Protein AF-A0A6V8NZ69-F1 (afdb_monomer_lite)

Radius of gyration: 12.78 Å; chains: 1; bounding box: 37×17×31 Å

pLDDT: mean 83.07, std 15.43, range [40.5, 97.25]

Sequence (50 aa):
MSKEQTFCRGDVVLVSFPYVTEPTRTKVRPAVIIQNNVGNRFSPNLIVAA

Foldseek 3Di:
DPPPPQDAQQDWDWDAQPPDPDPPDDRIDIWGFHDHSVCSVPPPDTDTGD

Structure (mmCIF, N/CA/C/O backbone):
data_AF-A0A6V8NZ69-F1
#
_entry.id   AF-A0A6V8NZ69-F1
#
loop_
_atom_site.group_PDB
_atom_site.id
_atom_site.type_symbol
_atom_site.label_atom_id
_atom_site.label_alt_id
_atom_site.label_comp_id
_atom_site.label_asym_id
_atom_site.label_entity_id
_atom_site.label_seq_id
_atom_site.pdbx_PDB_ins_code
_atom_site.Cartn_x
_atom_site.Cartn_y
_atom_site.Cartn_z
_atom_site.occupancy
_atom_site.B_iso_or_equiv
_atom_site.auth_seq_id
_atom_site.auth_comp_id
_atom_site.auth_asym_id
_atom_site.auth_atom_id
_atom_site.pd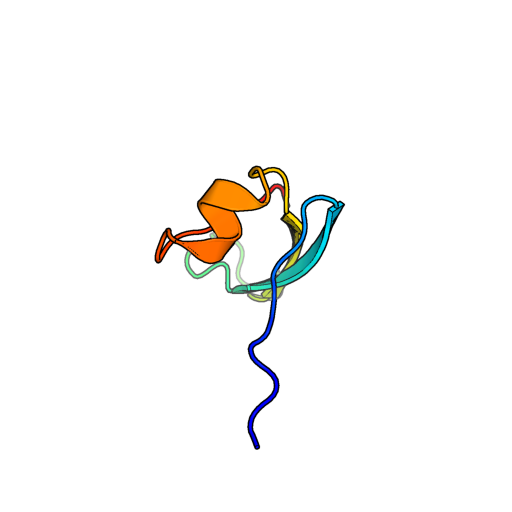bx_PDB_model_num
ATOM 1 N N . MET A 1 1 ? 22.507 -5.144 4.758 1.00 40.50 1 MET A N 1
ATOM 2 C CA . MET A 1 1 ? 21.839 -4.709 3.515 1.00 40.50 1 MET A CA 1
ATOM 3 C C . MET A 1 1 ? 20.343 -4.679 3.767 1.00 40.50 1 MET A C 1
ATOM 5 O O . MET A 1 1 ? 19.743 -5.736 3.925 1.00 40.50 1 MET A O 1
ATOM 9 N N . SER A 1 2 ? 19.758 -3.493 3.917 1.00 42.91 2 SER A N 1
ATOM 10 C CA . SER A 1 2 ? 18.305 -3.328 4.00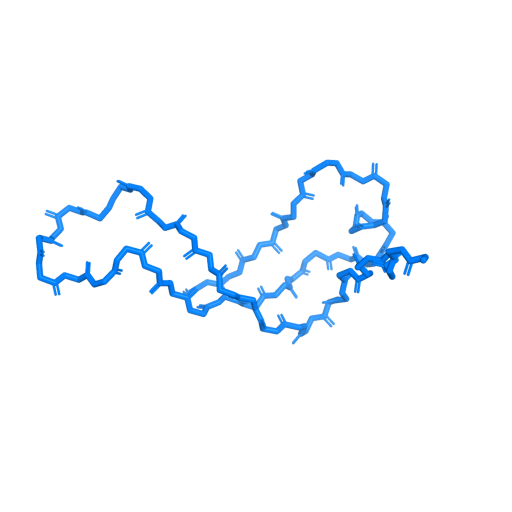3 1.00 42.91 2 SER A CA 1
ATOM 11 C C . SER A 1 2 ? 17.705 -3.711 2.652 1.00 42.91 2 SER A C 1
ATOM 13 O O . SER A 1 2 ? 18.065 -3.114 1.641 1.00 42.91 2 SER A O 1
ATOM 15 N N . LYS A 1 3 ? 16.852 -4.741 2.617 1.00 50.88 3 LYS A N 1
ATOM 16 C CA . LYS A 1 3 ? 16.099 -5.092 1.407 1.00 50.88 3 LYS A CA 1
ATOM 17 C C . LYS A 1 3 ? 15.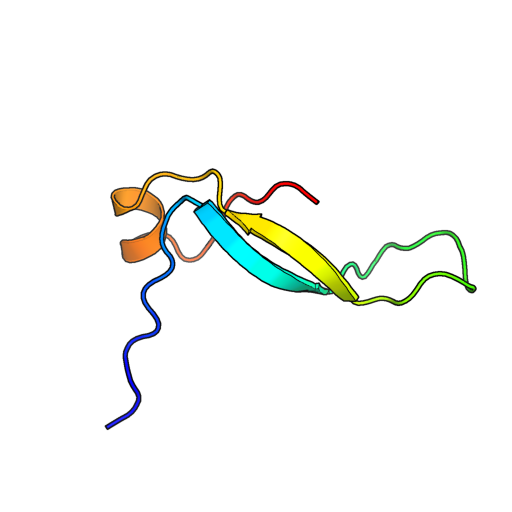303 -3.860 0.993 1.00 50.88 3 LYS A C 1
ATOM 19 O O . LYS A 1 3 ? 14.495 -3.373 1.779 1.00 50.88 3 LYS A O 1
ATOM 24 N N . GLU A 1 4 ? 15.561 -3.356 -0.205 1.00 61.78 4 GLU A N 1
ATOM 25 C CA . GLU A 1 4 ? 14.751 -2.316 -0.825 1.00 61.78 4 GLU A CA 1
ATOM 26 C C . GLU A 1 4 ? 13.333 -2.883 -0.957 1.00 61.78 4 GLU A C 1
ATOM 28 O O . GLU A 1 4 ? 13.086 -3.836 -1.702 1.00 61.78 4 GLU A O 1
ATOM 33 N N . GLN A 1 5 ? 12.432 -2.416 -0.094 1.00 65.69 5 GLN A N 1
ATOM 34 C CA . GLN A 1 5 ? 11.098 -2.981 0.036 1.00 65.69 5 GLN A CA 1
ATOM 35 C C . GLN A 1 5 ? 10.305 -2.567 -1.204 1.00 65.69 5 GLN A C 1
ATOM 37 O O . GLN A 1 5 ? 9.833 -1.440 -1.317 1.00 65.69 5 GLN A O 1
ATOM 42 N N . THR A 1 6 ? 10.253 -3.462 -2.188 1.00 82.75 6 THR A N 1
ATOM 43 C CA . THR A 1 6 ? 9.600 -3.194 -3.468 1.00 82.75 6 THR A CA 1
ATOM 44 C C . THR A 1 6 ? 8.111 -3.463 -3.316 1.00 82.75 6 THR A C 1
ATOM 46 O O . THR A 1 6 ? 7.697 -4.615 -3.217 1.00 82.75 6 THR A O 1
ATOM 49 N N . PHE A 1 7 ? 7.310 -2.403 -3.288 1.00 92.44 7 PHE A N 1
ATOM 50 C CA . PHE A 1 7 ? 5.856 -2.500 -3.237 1.00 92.44 7 PHE A CA 1
ATOM 51 C C . PHE A 1 7 ? 5.289 -2.902 -4.600 1.00 92.44 7 PHE A C 1
ATOM 53 O O . PHE A 1 7 ? 5.466 -2.187 -5.593 1.00 92.44 7 PHE A O 1
ATOM 60 N N . CYS A 1 8 ? 4.575 -4.022 -4.657 1.00 95.00 8 CYS A N 1
ATOM 61 C CA . CYS A 1 8 ? 3.955 -4.506 -5.882 1.00 95.00 8 CYS A CA 1
ATOM 62 C C . CYS A 1 8 ? 2.439 -4.320 -5.848 1.00 95.00 8 CYS A C 1
ATOM 64 O O . CYS A 1 8 ? 1.784 -4.381 -4.808 1.00 95.00 8 CYS A O 1
ATOM 66 N N . ARG A 1 9 ? 1.859 -4.084 -7.024 1.00 95.44 9 ARG A N 1
ATOM 67 C CA . ARG A 1 9 ? 0.408 -4.075 -7.191 1.00 95.44 9 ARG A CA 1
ATOM 68 C C . ARG A 1 9 ? -0.168 -5.431 -6.778 1.00 95.44 9 ARG A C 1
ATOM 70 O O . ARG A 1 9 ? 0.268 -6.457 -7.292 1.00 95.44 9 ARG A O 1
ATOM 77 N N . GLY A 1 10 ? -1.173 -5.413 -5.908 1.00 95.25 10 GLY A N 1
ATOM 78 C CA . GLY A 1 10 ? -1.790 -6.609 -5.332 1.00 95.25 10 GLY A CA 1
ATOM 79 C C . GLY A 1 10 ? -1.259 -6.991 -3.949 1.00 95.25 10 GLY A C 1
ATOM 80 O O . GLY A 1 10 ? -1.909 -7.786 -3.274 1.00 95.25 10 GLY A O 1
ATOM 81 N N . ASP A 1 11 ? -0.151 -6.400 -3.491 1.00 95.44 11 ASP A N 1
ATOM 82 C CA . ASP A 1 11 ? 0.322 -6.616 -2.124 1.00 95.44 11 ASP A CA 1
ATOM 83 C C . ASP A 1 11 ? -0.674 -6.045 -1.110 1.00 95.44 11 ASP A C 1
ATOM 85 O O . ASP A 1 11 ? -1.288 -4.994 -1.331 1.00 95.44 11 ASP A O 1
ATOM 89 N N . VAL A 1 12 ? -0.799 -6.730 0.028 1.00 94.88 12 VAL A N 1
ATOM 90 C CA . VAL A 1 12 ? -1.571 -6.260 1.179 1.00 94.88 12 VAL A CA 1
ATOM 91 C C . VAL A 1 12 ? -0.610 -5.672 2.202 1.00 94.88 12 VAL A C 1
ATOM 93 O O . VAL A 1 12 ? 0.282 -6.360 2.696 1.00 94.88 12 VAL A O 1
ATOM 96 N N . VAL A 1 13 ? -0.809 -4.403 2.542 1.00 92.75 13 VAL A N 1
ATOM 97 C CA . VAL A 1 13 ? 0.011 -3.664 3.507 1.00 92.75 13 VAL A CA 1
ATOM 98 C C . VAL A 1 13 ? -0.837 -3.164 4.667 1.00 92.75 13 VAL A C 1
ATOM 100 O O . VAL A 1 13 ? -2.021 -2.876 4.510 1.00 92.75 13 VAL A O 1
ATOM 103 N N . LEU A 1 14 ? -0.235 -3.048 5.849 1.00 91.50 14 LEU A N 1
ATOM 104 C CA . LEU A 1 14 ? -0.877 -2.411 6.996 1.00 91.50 14 LEU A CA 1
ATOM 105 C C . LEU A 1 14 ? -0.647 -0.902 6.928 1.00 91.50 14 LEU A C 1
ATOM 1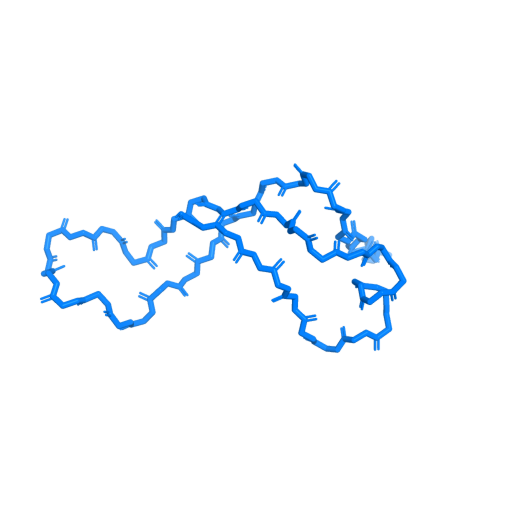07 O O . LEU A 1 14 ? 0.493 -0.443 6.962 1.00 91.50 14 LEU A O 1
ATOM 111 N N . VAL A 1 15 ? -1.730 -0.133 6.856 1.00 89.19 15 VAL A N 1
ATOM 112 C CA . VAL A 1 15 ? -1.696 1.332 6.790 1.00 89.19 15 VAL A CA 1
ATOM 113 C C . VAL A 1 15 ? -2.307 1.945 8.042 1.00 89.19 15 VAL A C 1
ATOM 115 O O . VAL A 1 15 ? -3.310 1.457 8.568 1.00 89.19 15 VAL A O 1
ATOM 118 N N . SER A 1 16 ? -1.689 3.025 8.521 1.00 86.12 16 SER A N 1
ATOM 119 C CA . SER A 1 16 ? -2.226 3.831 9.614 1.00 86.12 16 SER A CA 1
ATOM 120 C C . SER A 1 16 ? -3.255 4.814 9.060 1.00 86.12 16 SER A C 1
ATOM 122 O O . SER A 1 16 ? -2.931 5.627 8.198 1.00 86.12 16 SER A O 1
ATOM 124 N N . PHE A 1 17 ? -4.488 4.750 9.555 1.00 78.44 17 PHE A N 1
ATOM 125 C CA . PHE A 1 17 ? -5.549 5.708 9.272 1.00 78.44 17 PHE A CA 1
ATOM 126 C C . PHE A 1 17 ? -5.651 6.682 10.454 1.00 78.44 17 PHE A C 1
ATOM 128 O O . PHE A 1 17 ? -6.232 6.336 11.482 1.00 78.44 17 PHE A O 1
ATOM 135 N N . PRO A 1 18 ? -5.086 7.898 10.354 1.00 67.69 18 PRO A N 1
ATOM 136 C CA . PRO A 1 18 ? -5.086 8.846 11.468 1.00 67.69 18 PRO A CA 1
ATOM 137 C C . PRO A 1 18 ? -6.453 9.506 11.713 1.00 67.69 18 PRO A C 1
ATOM 139 O O . PRO A 1 18 ? -6.677 10.031 12.799 1.00 67.69 18 PRO A O 1
ATOM 142 N N . TYR A 1 19 ? -7.381 9.444 10.752 1.00 62.47 19 TYR A N 1
ATOM 143 C CA . TYR A 1 19 ? -8.688 10.116 10.806 1.00 62.47 19 TYR A CA 1
ATOM 144 C C . TYR A 1 19 ? -9.856 9.161 11.074 1.00 62.47 19 TYR A C 1
ATOM 146 O O . TYR A 1 19 ? -10.930 9.302 10.492 1.00 62.47 19 TYR A O 1
ATOM 154 N N . VAL A 1 20 ? -9.663 8.155 11.929 1.00 62.69 20 VAL A N 1
ATOM 155 C CA . VAL A 1 20 ? -10.788 7.317 12.361 1.00 62.69 20 VAL A CA 1
ATOM 156 C C . VAL A 1 20 ? -11.674 8.151 13.290 1.00 62.69 20 VAL A C 1
ATOM 158 O O . VAL A 1 20 ? -11.282 8.473 14.408 1.00 62.69 20 VAL A O 1
ATOM 161 N N . THR A 1 21 ? -12.869 8.502 12.817 1.00 64.00 21 THR A N 1
ATOM 162 C CA . THR A 1 21 ? -13.901 9.231 13.576 1.00 64.00 21 THR A CA 1
ATOM 163 C C . THR A 1 21 ? -14.474 8.412 14.736 1.00 64.00 21 THR A C 1
ATOM 165 O O . THR A 1 21 ? -15.038 8.971 15.670 1.00 64.00 21 THR A O 1
ATOM 168 N N . GLU A 1 22 ? -14.315 7.087 14.695 1.00 65.94 22 GLU A N 1
ATOM 169 C CA . GLU A 1 22 ? -14.827 6.141 15.688 1.00 65.94 22 GLU A CA 1
ATOM 170 C C . GLU A 1 22 ? -13.709 5.633 16.624 1.00 65.94 22 GLU A C 1
ATOM 172 O O . GLU A 1 22 ? -12.804 4.923 16.177 1.00 65.94 22 GLU A O 1
ATOM 177 N N . PRO A 1 23 ? -13.768 5.922 17.936 1.00 61.31 23 PRO A N 1
ATOM 178 C CA . PRO A 1 23 ? -12.699 5.593 18.886 1.00 61.31 23 PRO A CA 1
ATOM 179 C C . PRO A 1 23 ? -12.480 4.084 19.099 1.00 61.31 23 PRO A C 1
ATOM 181 O O . PRO A 1 23 ? -11.429 3.679 19.588 1.00 61.31 23 PRO A O 1
ATOM 184 N N . THR A 1 24 ? -13.445 3.242 18.723 1.00 68.56 24 THR A N 1
ATOM 185 C CA . THR A 1 24 ? -13.399 1.774 18.849 1.00 68.56 24 THR A CA 1
ATOM 186 C C . THR A 1 24 ? -12.719 1.066 17.678 1.00 68.56 24 THR A C 1
ATOM 188 O O . THR A 1 24 ? -12.477 -0.138 17.751 1.00 68.56 24 THR A O 1
ATOM 191 N N . ARG A 1 25 ? -12.396 1.771 16.588 1.00 64.94 25 ARG A N 1
ATOM 192 C CA . ARG A 1 25 ? -11.757 1.170 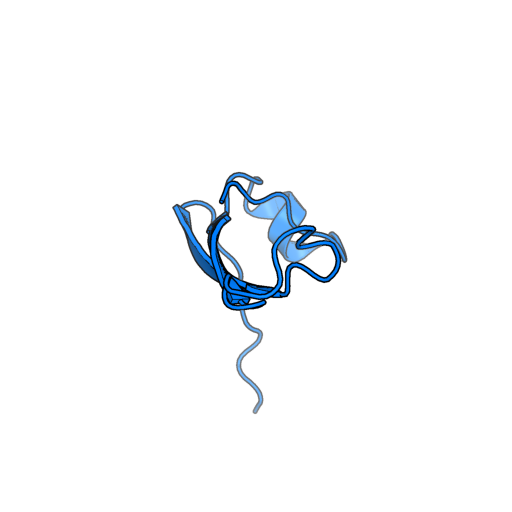15.411 1.00 64.94 25 ARG A CA 1
ATOM 193 C C . ARG A 1 25 ? -10.238 1.305 15.484 1.00 64.94 25 ARG A C 1
ATOM 195 O O . ARG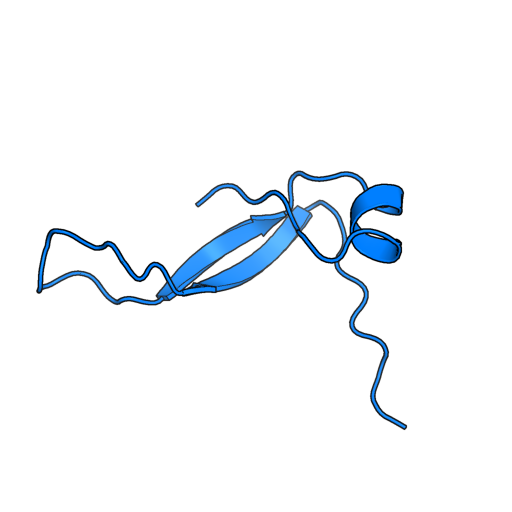 A 1 25 ? -9.702 2.404 15.600 1.00 64.94 25 ARG A O 1
ATOM 202 N N . THR A 1 26 ? -9.538 0.174 15.363 1.00 67.50 26 THR A N 1
ATOM 203 C CA . THR A 1 26 ? -8.072 0.118 15.300 1.00 67.50 26 THR A CA 1
ATOM 204 C C . THR A 1 26 ? -7.551 1.076 14.228 1.00 67.50 26 THR A C 1
ATOM 206 O O . THR A 1 26 ? -8.015 1.065 13.086 1.00 67.50 26 THR A O 1
ATOM 209 N N . LYS A 1 27 ? -6.560 1.897 14.596 1.00 75.25 27 LYS A N 1
ATOM 210 C CA . LYS A 1 27 ? -5.935 2.907 13.723 1.00 75.25 27 LYS A CA 1
ATOM 211 C C . LYS A 1 27 ? -5.133 2.306 12.564 1.00 75.25 27 LYS A C 1
ATOM 213 O O . LYS A 1 27 ? -4.608 3.053 11.755 1.00 75.25 27 LYS A O 1
ATOM 218 N N . VAL A 1 28 ? -5.023 0.980 12.486 1.00 86.62 28 VAL A N 1
ATOM 219 C CA . VAL A 1 28 ? -4.259 0.252 11.470 1.00 86.62 28 VAL A CA 1
ATOM 220 C C . VAL A 1 28 ? -5.179 -0.724 10.750 1.00 86.62 28 VAL A C 1
ATOM 222 O O . VAL A 1 28 ? -5.911 -1.469 11.405 1.00 86.62 28 VAL A O 1
ATOM 225 N N . ARG A 1 29 ? -5.146 -0.721 9.414 1.00 85.88 29 ARG A N 1
ATOM 226 C CA . ARG A 1 29 ? -5.967 -1.604 8.572 1.00 85.88 29 ARG A CA 1
ATOM 227 C C . ARG A 1 29 ? -5.153 -2.208 7.434 1.00 85.88 29 ARG A C 1
ATOM 229 O O . ARG A 1 29 ? -4.230 -1.549 6.956 1.00 85.88 29 ARG A O 1
ATOM 236 N N . PRO A 1 30 ? -5.494 -3.425 6.988 1.00 92.62 30 PRO A N 1
ATOM 237 C CA . PRO A 1 30 ? -4.977 -3.942 5.733 1.00 92.62 30 PRO A CA 1
ATOM 238 C C . PRO A 1 30 ? -5.530 -3.115 4.565 1.00 92.62 30 PRO A C 1
ATOM 240 O O . PRO A 1 30 ? -6.710 -2.777 4.548 1.00 92.62 30 PRO A O 1
ATOM 243 N N . ALA A 1 31 ? -4.673 -2.808 3.600 1.00 93.06 31 ALA A N 1
ATOM 244 C CA . ALA A 1 31 ? -5.027 -2.164 2.346 1.00 93.06 31 ALA A CA 1
ATOM 245 C C . ALA A 1 31 ? -4.277 -2.835 1.193 1.00 93.06 31 ALA A C 1
ATOM 247 O O . ALA A 1 31 ? -3.126 -3.245 1.346 1.00 93.06 31 ALA A O 1
ATOM 248 N N . VAL A 1 32 ? -4.924 -2.943 0.038 1.00 96.25 32 VAL A N 1
ATOM 249 C CA . VAL A 1 32 ? -4.352 -3.517 -1.182 1.00 96.25 32 VAL A CA 1
ATOM 250 C C . VAL A 1 32 ? -3.729 -2.409 -2.018 1.00 96.25 32 VAL A C 1
ATOM 252 O O . VAL A 1 32 ? -4.366 -1.387 -2.282 1.00 96.25 32 VAL A O 1
ATOM 255 N N . ILE A 1 33 ? -2.502 -2.616 -2.488 1.00 96.31 33 ILE A N 1
ATOM 256 C CA . ILE A 1 33 ? -1.838 -1.692 -3.410 1.00 96.31 33 ILE A CA 1
ATOM 257 C C . ILE A 1 33 ? -2.465 -1.818 -4.799 1.00 96.31 33 ILE A C 1
ATOM 259 O O . ILE A 1 33 ? -2.379 -2.866 -5.440 1.00 96.31 33 ILE A O 1
ATOM 263 N N . ILE A 1 34 ? -3.064 -0.732 -5.292 1.00 97.25 34 ILE A N 1
ATOM 264 C CA . ILE A 1 34 ? -3.718 -0.697 -6.611 1.00 97.25 34 ILE A CA 1
ATOM 265 C C . ILE A 1 34 ? -2.917 0.081 -7.663 1.00 97.25 34 ILE A C 1
ATOM 267 O O . ILE A 1 34 ? -3.177 -0.081 -8.860 1.00 97.25 34 ILE A O 1
ATOM 271 N N . GLN A 1 35 ? -1.929 0.877 -7.234 1.00 96.88 35 GLN A N 1
ATOM 272 C CA . GLN A 1 35 ? -1.005 1.610 -8.107 1.00 96.88 35 GLN A CA 1
ATOM 273 C C . GLN A 1 35 ? -0.118 0.664 -8.936 1.00 96.88 35 GLN A C 1
ATOM 275 O O . GLN A 1 35 ? 0.182 -0.455 -8.525 1.00 96.88 35 GLN A O 1
ATOM 280 N N . ASN A 1 36 ? 0.305 1.113 -10.122 1.00 96.25 36 ASN A N 1
ATOM 281 C CA . ASN A 1 36 ? 1.223 0.357 -10.975 1.00 96.25 36 ASN A CA 1
ATOM 282 C C . ASN A 1 36 ? 2.655 0.294 -10.393 1.00 96.25 36 ASN A C 1
ATOM 284 O O . ASN A 1 36 ? 3.085 1.179 -9.655 1.00 96.25 36 ASN A O 1
ATOM 288 N N . ASN A 1 37 ? 3.419 -0.731 -10.783 1.00 94.56 37 ASN A N 1
ATOM 289 C CA . ASN A 1 37 ? 4.756 -0.987 -10.228 1.00 94.56 37 ASN A CA 1
ATOM 290 C C . ASN A 1 37 ? 5.801 0.082 -10.600 1.00 94.56 37 ASN A C 1
ATOM 292 O O . ASN A 1 37 ? 6.777 0.251 -9.877 1.00 94.56 37 ASN A O 1
ATOM 296 N N . VAL A 1 38 ? 5.608 0.815 -11.703 1.00 94.75 38 VAL A N 1
ATOM 297 C CA . VAL A 1 38 ? 6.500 1.927 -12.078 1.00 94.75 38 VAL A CA 1
ATOM 298 C C . VAL A 1 38 ? 6.333 3.076 -11.083 1.00 94.75 38 VAL A C 1
ATOM 300 O O . VAL A 1 38 ? 7.315 3.568 -10.535 1.00 94.75 38 VAL A O 1
ATOM 303 N N . GLY A 1 39 ? 5.088 3.444 -10.777 1.00 94.19 39 GLY A N 1
ATOM 304 C CA . GLY A 1 39 ? 4.751 4.431 -9.757 1.00 94.19 39 GLY A CA 1
ATOM 305 C C . GLY A 1 39 ? 5.251 4.006 -8.383 1.00 94.19 39 GLY A C 1
ATOM 306 O O . GLY A 1 39 ? 5.918 4.789 -7.723 1.00 94.19 39 GLY A O 1
ATOM 307 N N . ASN A 1 40 ? 5.041 2.747 -7.995 1.00 94.00 40 ASN A N 1
ATOM 308 C CA . ASN A 1 40 ? 5.522 2.232 -6.707 1.00 94.00 40 ASN A CA 1
ATOM 309 C C . ASN A 1 40 ? 7.048 2.301 -6.545 1.00 94.00 40 ASN A C 1
ATOM 311 O O . ASN A 1 40 ? 7.530 2.345 -5.418 1.00 94.00 40 ASN A O 1
ATOM 315 N N . ARG A 1 41 ? 7.803 2.284 -7.653 1.00 92.69 41 ARG A N 1
ATOM 316 C CA . ARG A 1 41 ? 9.269 2.326 -7.638 1.00 92.69 41 ARG A CA 1
ATOM 317 C C . ARG A 1 41 ? 9.835 3.742 -7.544 1.00 92.69 41 ARG A C 1
ATOM 319 O O . ARG A 1 41 ? 10.861 3.931 -6.905 1.00 92.69 41 ARG A O 1
ATOM 326 N N . PHE A 1 42 ? 9.219 4.711 -8.220 1.00 92.69 42 PHE A N 1
ATOM 327 C CA . PHE A 1 42 ? 9.789 6.060 -8.364 1.00 92.69 42 PHE A CA 1
ATOM 328 C C . PHE A 1 42 ? 9.024 7.145 -7.596 1.00 92.69 42 PHE A C 1
ATOM 330 O O . PHE A 1 42 ? 9.575 8.216 -7.350 1.00 92.69 42 PHE A O 1
ATOM 337 N N . SER A 1 43 ? 7.764 6.899 -7.231 1.00 91.94 43 SER A N 1
ATOM 338 C CA . SER A 1 43 ? 6.943 7.842 -6.471 1.00 91.94 43 SER A CA 1
ATOM 339 C C . SER A 1 43 ? 7.202 7.699 -4.970 1.00 91.94 43 SER A C 1
ATOM 341 O O . SER A 1 43 ? 7.257 6.576 -4.472 1.00 91.94 43 SER A O 1
ATOM 343 N N . PRO A 1 44 ? 7.256 8.807 -4.211 1.00 93.19 44 PRO A N 1
ATOM 344 C CA . PRO A 1 44 ? 7.256 8.748 -2.750 1.00 93.19 44 PRO A CA 1
ATOM 345 C C . PRO A 1 44 ? 5.896 8.317 -2.166 1.00 93.19 44 PRO A C 1
ATOM 347 O O . PRO A 1 44 ? 5.811 8.043 -0.973 1.00 93.19 44 PRO A O 1
ATOM 350 N N . ASN A 1 45 ? 4.836 8.259 -2.987 1.00 93.38 45 ASN A N 1
ATOM 351 C CA . ASN A 1 45 ? 3.468 7.939 -2.573 1.00 93.38 45 ASN A CA 1
ATOM 352 C C . ASN A 1 45 ? 2.941 6.652 -3.234 1.00 93.38 45 ASN A C 1
ATOM 354 O O . ASN A 1 45 ? 3.204 6.386 -4.413 1.00 93.38 45 ASN A O 1
ATOM 358 N N . LEU A 1 46 ? 2.112 5.908 -2.494 1.00 93.44 46 LEU A N 1
ATOM 359 C CA . LEU A 1 46 ? 1.386 4.722 -2.961 1.00 93.44 46 LEU A CA 1
ATOM 360 C C . LEU A 1 46 ? -0.123 4.980 -2.988 1.00 93.44 46 LEU A C 1
ATOM 362 O O . LEU A 1 46 ? -0.665 5.601 -2.075 1.00 93.44 46 LEU A O 1
ATOM 366 N N . ILE A 1 47 ? -0.811 4.442 -3.998 1.00 95.12 47 ILE A N 1
ATOM 367 C CA . ILE A 1 47 ? -2.280 4.407 -4.038 1.00 95.12 47 ILE A CA 1
ATOM 368 C C . ILE A 1 47 ? -2.742 3.026 -3.577 1.00 95.12 47 ILE A C 1
ATOM 370 O O . ILE A 1 47 ? -2.376 2.003 -4.170 1.00 95.12 47 ILE A O 1
ATOM 374 N N . VAL A 1 48 ? -3.565 3.013 -2.530 1.00 94.81 48 VAL A N 1
ATOM 375 C CA . VAL A 1 48 ? -4.081 1.805 -1.879 1.00 94.81 48 VAL A CA 1
ATOM 376 C C . VAL A 1 48 ? -5.603 1.866 -1.730 1.00 94.81 48 VAL A C 1
ATOM 378 O O . VAL A 1 48 ? -6.179 2.952 -1.694 1.00 94.81 48 VAL A O 1
ATOM 381 N N . ALA A 1 49 ? -6.243 0.704 -1.622 1.00 92.12 49 ALA A N 1
ATOM 382 C CA . ALA A 1 49 ? -7.660 0.551 -1.285 1.00 92.12 49 ALA A CA 1
ATOM 383 C C . ALA A 1 49 ? -7.795 -0.256 0.016 1.00 92.12 49 ALA A C 1
ATOM 385 O O . ALA A 1 49 ? -7.136 -1.286 0.148 1.00 92.12 49 ALA A O 1
ATOM 386 N N . ALA A 1 50 ? -8.612 0.206 0.964 1.00 84.31 50 ALA A N 1
ATOM 387 C CA . ALA A 1 50 ? -8.778 -0.377 2.301 1.00 84.31 50 ALA A CA 1
ATOM 388 C C . ALA A 1 50 ? -10.236 -0.737 2.603 1.00 84.31 50 ALA A C 1
ATOM 390 O O . ALA A 1 50 ? -11.125 -0.126 1.969 1.00 84.31 50 ALA A O 1
#

Organism: NCBI:txid2754717

InterPro domains:
  IPR003477 mRNA interferase PemK-like [PF02452] (9-49)
  IPR011067 Plasmid maintenance toxin/Cell growth inhibitor [G3DSA:2.30.30.110] (1-50)

Secondary structure (DSSP, 8-state):
--------TT-EEEEE-TT-SSTTS-SEEEEEE-S-HHHHHH-S---EE-